Protein AF-A0A9N9K5Q8-F1 (afdb_monomer_lite)

Sequence (116 aa):
LFIIKNRDLSNFYLQDDDWLVVNSLIQLLEPFFIATEILSTSTYPTISDVRLTIIGLLRHLESFLETYPDTNLDECMVANSINFKLQEYWEYVDEPTTIGALLDPQSKTKTFKDIN

Foldseek 3Di:
DDPPPPVPCVVVDQDPVSVVVVVLVCQLCVLVVVLCCQVVVPPDCFLQSPLVSLVVNLVSLVVSCVVCVPPDPVSPVVSVVVNVVSVVVCVVSPVVSPVRNVPDPVNCPVPDDPPD

Structure (mmCIF, N/CA/C/O backbone):
data_AF-A0A9N9K5Q8-F1
#
_entry.id   AF-A0A9N9K5Q8-F1
#
loop_
_atom_site.group_PDB
_atom_site.id
_atom_site.type_symbol
_atom_site.label_atom_id
_atom_site.label_alt_id
_atom_site.label_comp_id
_atom_site.label_asym_id
_atom_site.label_entity_id
_atom_site.label_seq_id
_atom_site.pdbx_PDB_ins_code
_atom_site.Cartn_x
_atom_site.Cartn_y
_atom_site.Cartn_z
_atom_site.occupancy
_atom_site.B_iso_or_equiv
_atom_site.auth_seq_id
_atom_site.auth_comp_id
_atom_site.auth_asym_id
_atom_site.auth_atom_id
_atom_site.pdbx_PDB_model_num
ATOM 1 N N . LEU A 1 1 ? 2.767 -17.004 -46.893 1.00 39.31 1 LEU A N 1
ATOM 2 C CA . LEU A 1 1 ? 4.093 -16.416 -46.599 1.00 39.31 1 LEU A CA 1
ATOM 3 C C . LEU A 1 1 ? 3.977 -14.896 -46.738 1.00 39.31 1 LEU A C 1
ATOM 5 O O . LEU A 1 1 ? 4.177 -14.377 -47.824 1.00 39.31 1 LEU A O 1
ATOM 9 N N . PHE A 1 2 ? 3.545 -14.188 -45.692 1.00 41.72 2 PHE A N 1
ATOM 10 C CA . PHE A 1 2 ? 3.441 -12.721 -45.718 1.00 41.72 2 PHE A CA 1
ATOM 11 C C . PHE A 1 2 ? 4.070 -12.167 -44.439 1.00 41.72 2 PHE A C 1
ATOM 13 O O . PHE A 1 2 ? 3.403 -11.703 -43.525 1.00 41.72 2 PHE A O 1
ATOM 20 N N . ILE A 1 3 ? 5.394 -12.304 -44.355 1.00 51.41 3 ILE A N 1
ATOM 21 C CA . ILE A 1 3 ? 6.199 -11.576 -43.378 1.00 51.41 3 ILE A CA 1
ATOM 22 C C . ILE A 1 3 ? 6.525 -10.242 -44.047 1.00 51.41 3 ILE A C 1
ATOM 24 O O . ILE A 1 3 ? 7.582 -10.076 -44.655 1.00 51.41 3 ILE A O 1
ATOM 28 N N . ILE A 1 4 ? 5.587 -9.295 -43.984 1.00 55.25 4 ILE A N 1
ATOM 29 C CA . ILE A 1 4 ? 5.963 -7.888 -44.104 1.00 55.25 4 ILE A CA 1
ATOM 30 C C . ILE A 1 4 ? 6.803 -7.630 -42.856 1.00 55.25 4 ILE A C 1
ATOM 32 O O . ILE A 1 4 ? 6.280 -7.567 -41.746 1.00 55.25 4 ILE A O 1
ATOM 36 N N . LYS A 1 5 ? 8.128 -7.582 -43.023 1.00 55.25 5 LYS A N 1
ATOM 37 C CA . LYS A 1 5 ? 9.044 -7.102 -41.990 1.00 55.25 5 LYS A CA 1
ATOM 38 C C . LYS A 1 5 ? 8.641 -5.659 -41.673 1.00 55.25 5 LYS A C 1
ATOM 40 O O . LYS A 1 5 ? 9.092 -4.741 -42.353 1.00 55.25 5 LYS A O 1
ATOM 45 N N . ASN A 1 6 ? 7.800 -5.473 -40.657 1.00 58.16 6 ASN A N 1
ATOM 46 C CA . ASN A 1 6 ? 7.617 -4.198 -39.971 1.00 58.16 6 ASN A CA 1
ATOM 47 C C . ASN A 1 6 ? 8.957 -3.840 -39.312 1.00 58.16 6 ASN A C 1
ATOM 49 O O . ASN A 1 6 ? 9.190 -4.153 -38.149 1.00 58.16 6 ASN A O 1
ATOM 53 N N . ARG A 1 7 ? 9.880 -3.266 -40.093 1.00 55.38 7 ARG A N 1
ATOM 54 C CA . ARG A 1 7 ? 11.223 -2.868 -39.639 1.00 55.38 7 ARG A CA 1
ATOM 55 C C . ARG A 1 7 ? 11.206 -1.694 -38.652 1.00 55.38 7 ARG A C 1
ATOM 57 O O . ARG A 1 7 ? 12.248 -1.424 -38.080 1.00 55.38 7 ARG A O 1
ATOM 64 N N . ASP A 1 8 ? 10.053 -1.063 -38.429 1.00 62.19 8 ASP A N 1
ATOM 65 C CA . ASP A 1 8 ? 9.909 0.112 -37.555 1.00 62.19 8 ASP A CA 1
ATOM 66 C C . ASP A 1 8 ? 9.294 -0.176 -36.180 1.00 62.19 8 ASP A C 1
ATOM 68 O O . ASP A 1 8 ? 9.299 0.695 -35.318 1.00 62.19 8 ASP A O 1
ATOM 72 N N . LEU A 1 9 ? 8.779 -1.386 -35.928 1.00 63.00 9 LEU A N 1
ATOM 73 C CA . LEU A 1 9 ? 8.191 -1.710 -34.621 1.00 63.00 9 LEU A CA 1
ATOM 74 C C . LEU A 1 9 ? 9.220 -2.231 -33.611 1.00 63.00 9 LEU A C 1
ATOM 76 O O . LEU A 1 9 ? 8.941 -2.211 -32.419 1.00 63.00 9 LEU A O 1
ATOM 80 N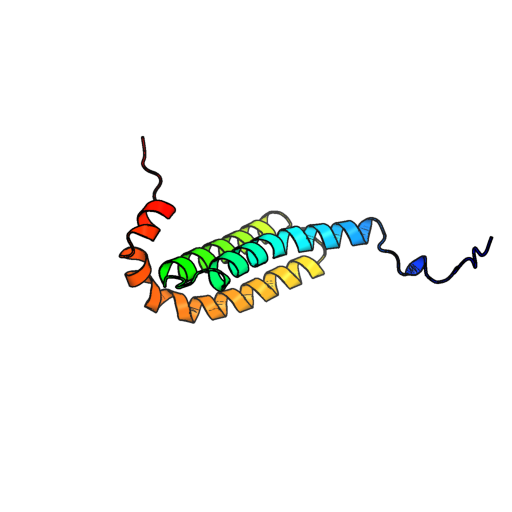 N . SER A 1 10 ? 10.406 -2.666 -34.062 1.00 63.16 10 SER A N 1
ATOM 81 C CA . SER A 1 10 ? 11.466 -3.205 -33.191 1.00 63.16 10 SER A CA 1
ATOM 82 C C . SER A 1 10 ? 11.904 -2.221 -32.104 1.00 63.16 10 SER A C 1
ATOM 84 O O . SER A 1 10 ? 12.216 -2.643 -31.000 1.00 63.16 10 SER A O 1
ATOM 86 N N . ASN A 1 11 ? 11.873 -0.921 -32.409 1.00 67.56 11 ASN A N 1
ATOM 87 C CA . ASN A 1 11 ? 12.297 0.147 -31.501 1.00 67.56 11 ASN A CA 1
ATOM 88 C C . ASN A 1 11 ? 11.258 0.478 -30.416 1.00 67.56 11 ASN A C 1
ATOM 90 O O . ASN A 1 11 ? 11.557 1.258 -29.522 1.00 67.56 11 ASN A O 1
ATOM 94 N N . PHE A 1 12 ? 10.045 -0.079 -30.503 1.00 72.25 12 PHE A N 1
ATOM 95 C CA . PHE A 1 12 ? 8.992 0.087 -29.495 1.00 72.25 12 PHE A CA 1
ATOM 96 C C . PHE A 1 12 ? 8.848 -1.134 -28.583 1.00 72.25 12 PHE A C 1
ATOM 98 O O . PHE A 1 12 ? 8.035 -1.112 -27.661 1.00 72.25 12 PHE A O 1
ATOM 105 N N . TYR A 1 13 ? 9.590 -2.215 -28.843 1.00 80.81 13 TYR A N 1
ATOM 106 C CA . TYR A 1 13 ? 9.639 -3.321 -27.897 1.00 80.81 13 TYR A CA 1
ATOM 107 C C . TYR A 1 13 ? 10.510 -2.919 -26.717 1.00 80.81 13 TYR A C 1
ATOM 109 O O . TYR A 1 13 ? 11.617 -2.409 -26.909 1.00 80.81 13 TYR A O 1
ATOM 117 N N . LEU A 1 14 ? 9.993 -3.204 -25.524 1.00 82.06 14 LEU A N 1
ATOM 118 C CA . LEU A 1 14 ? 10.729 -3.090 -24.276 1.00 82.06 14 LEU A CA 1
ATOM 119 C C . LEU A 1 14 ? 12.037 -3.871 -24.405 1.00 82.06 14 LEU A C 1
ATOM 121 O O . LEU A 1 14 ? 12.028 -5.062 -24.740 1.00 82.06 14 LEU A O 1
ATOM 125 N N . GLN A 1 15 ? 13.139 -3.167 -24.189 1.00 85.56 15 GLN A N 1
ATOM 126 C CA . GLN A 1 15 ? 14.463 -3.753 -24.078 1.00 85.56 15 GLN A CA 1
ATOM 127 C C . GLN A 1 15 ? 14.629 -4.379 -22.691 1.00 85.56 15 GLN A C 1
ATOM 129 O O . GLN A 1 15 ? 13.803 -4.177 -21.798 1.00 85.56 15 GLN A O 1
ATOM 134 N N . ASP A 1 16 ? 15.704 -5.138 -22.499 1.00 84.50 16 ASP A N 1
ATOM 135 C CA . ASP A 1 16 ? 15.968 -5.825 -21.230 1.00 84.50 16 ASP A CA 1
ATOM 136 C C . ASP A 1 16 ? 15.983 -4.851 -20.034 1.00 84.50 16 ASP A C 1
ATOM 138 O O . ASP A 1 16 ? 15.421 -5.162 -18.985 1.00 84.50 16 ASP A O 1
ATOM 142 N N . ASP A 1 17 ? 16.518 -3.640 -20.217 1.00 83.88 17 ASP A N 1
ATOM 143 C CA . ASP A 1 17 ? 16.538 -2.595 -19.185 1.00 83.88 17 ASP A CA 1
ATOM 144 C C . ASP A 1 17 ? 15.135 -2.054 -18.861 1.00 83.88 17 ASP A C 1
ATOM 146 O O . ASP A 1 17 ? 14.816 -1.804 -17.698 1.00 83.88 17 ASP A O 1
ATOM 150 N N . ASP A 1 18 ? 14.257 -1.935 -19.861 1.00 84.88 18 ASP A N 1
ATOM 151 C CA . ASP A 1 18 ? 12.875 -1.496 -19.641 1.00 84.88 18 ASP A CA 1
ATOM 152 C C . ASP A 1 18 ? 12.097 -2.533 -18.815 1.00 84.88 18 ASP A C 1
ATOM 154 O O . ASP A 1 18 ? 11.267 -2.186 -17.973 1.00 84.88 18 ASP A O 1
ATOM 158 N N . TRP A 1 19 ? 12.384 -3.825 -19.011 1.00 87.94 19 TRP A N 1
ATOM 159 C CA . TRP A 1 19 ? 11.784 -4.898 -18.216 1.00 87.94 19 TRP A CA 1
ATOM 160 C C . TRP A 1 19 ? 12.230 -4.878 -16.754 1.00 87.94 19 TRP A C 1
ATOM 162 O O . TRP A 1 19 ? 11.447 -5.267 -15.886 1.00 87.94 19 TRP A O 1
ATOM 172 N N . LEU A 1 20 ? 13.445 -4.406 -16.456 1.00 85.50 20 LEU A N 1
ATOM 173 C CA . LEU A 1 20 ? 13.886 -4.200 -15.073 1.00 85.50 20 LEU A CA 1
ATOM 174 C C . LEU A 1 20 ? 13.026 -3.138 -14.381 1.00 85.50 20 LEU A C 1
ATOM 176 O O . LEU A 1 20 ? 12.533 -3.387 -13.280 1.00 85.50 20 LEU A O 1
ATOM 180 N N . VAL A 1 21 ? 12.762 -2.021 -15.065 1.00 84.94 21 VAL A N 1
ATOM 181 C CA . VAL A 1 21 ? 11.894 -0.947 -14.556 1.00 84.94 21 VAL A CA 1
ATOM 182 C C . VAL A 1 21 ? 10.466 -1.445 -14.348 1.00 84.94 21 VAL A C 1
ATOM 184 O O . VAL A 1 21 ? 9.865 -1.231 -13.296 1.00 84.94 21 VAL A O 1
ATOM 187 N N . VAL A 1 22 ? 9.919 -2.181 -15.320 1.00 88.12 22 VAL A N 1
ATOM 188 C CA . VAL A 1 22 ? 8.581 -2.782 -15.203 1.00 88.12 22 VAL A CA 1
ATOM 189 C C . VAL A 1 22 ? 8.502 -3.728 -14.004 1.00 88.12 22 VAL A C 1
ATOM 191 O O . VAL A 1 22 ? 7.539 -3.665 -13.243 1.00 88.12 22 VAL A O 1
ATOM 194 N N . ASN A 1 23 ? 9.508 -4.577 -13.797 1.00 88.69 23 ASN A N 1
ATOM 195 C CA . ASN A 1 23 ? 9.530 -5.499 -12.664 1.00 88.69 23 ASN A CA 1
ATOM 196 C C . ASN A 1 23 ? 9.617 -4.767 -11.319 1.00 88.69 23 ASN A C 1
ATOM 198 O O . ASN A 1 23 ? 8.940 -5.166 -10.371 1.00 88.69 23 ASN A O 1
ATOM 202 N N . SER A 1 24 ? 10.402 -3.692 -11.238 1.00 87.69 24 SER A N 1
ATOM 203 C CA . SER A 1 24 ? 10.476 -2.843 -10.044 1.00 87.69 24 SER A CA 1
ATOM 204 C C . SER A 1 24 ? 9.123 -2.192 -9.734 1.00 87.69 24 SER A C 1
ATOM 206 O O . SER A 1 24 ? 8.615 -2.285 -8.614 1.00 87.69 24 SER A O 1
ATOM 208 N N . LEU A 1 25 ? 8.456 -1.637 -10.753 1.00 90.06 25 LEU A N 1
ATOM 209 C CA . LEU A 1 25 ? 7.116 -1.063 -10.611 1.00 90.06 25 LEU A CA 1
ATOM 210 C C . LEU A 1 25 ? 6.068 -2.104 -10.199 1.00 90.06 25 LEU A C 1
ATOM 212 O O . LEU A 1 25 ? 5.188 -1.792 -9.399 1.00 90.06 25 LEU A O 1
ATOM 216 N N . ILE A 1 26 ? 6.154 -3.340 -10.700 1.00 92.19 26 ILE A N 1
ATOM 217 C CA . ILE A 1 26 ? 5.271 -4.430 -10.263 1.00 92.19 26 ILE A CA 1
ATOM 218 C C . ILE A 1 26 ? 5.463 -4.700 -8.767 1.00 92.19 26 ILE A C 1
ATOM 220 O O . ILE A 1 26 ? 4.474 -4.750 -8.043 1.00 92.19 26 ILE A O 1
ATOM 224 N N . GLN A 1 27 ? 6.705 -4.801 -8.284 1.00 91.19 27 GLN A N 1
ATOM 225 C CA . GLN A 1 27 ? 6.982 -5.007 -6.855 1.00 91.19 27 GLN A CA 1
ATOM 226 C C . GLN A 1 27 ? 6.487 -3.839 -5.991 1.00 91.19 27 GLN A C 1
ATOM 228 O O . GLN A 1 27 ? 5.963 -4.048 -4.896 1.00 91.19 27 GLN A O 1
ATOM 233 N N . LEU A 1 28 ? 6.618 -2.605 -6.486 1.00 92.50 28 LEU A N 1
ATOM 234 C CA . LEU A 1 28 ? 6.098 -1.421 -5.809 1.00 92.50 28 LEU A CA 1
ATOM 235 C C . LEU A 1 28 ? 4.567 -1.469 -5.685 1.00 92.50 28 LEU A C 1
ATOM 237 O O . LEU A 1 28 ? 4.031 -1.152 -4.624 1.00 92.50 28 LEU A O 1
ATOM 241 N N . LEU A 1 29 ? 3.870 -1.861 -6.756 1.00 94.50 29 LEU A N 1
ATOM 242 C CA . LEU A 1 29 ? 2.413 -1.754 -6.874 1.00 94.50 29 LEU A CA 1
ATOM 243 C C . LEU A 1 29 ? 1.643 -3.003 -6.423 1.00 94.50 29 LEU A C 1
ATOM 245 O O . LEU A 1 29 ? 0.455 -2.896 -6.116 1.00 94.50 29 LEU A O 1
ATOM 249 N N . GLU A 1 30 ? 2.273 -4.174 -6.348 1.00 94.94 30 GLU A N 1
ATOM 250 C CA . GLU A 1 30 ? 1.611 -5.425 -5.959 1.00 94.94 30 GLU A CA 1
ATOM 251 C C . GLU A 1 30 ? 0.904 -5.329 -4.589 1.00 94.94 30 GLU A C 1
ATOM 253 O O . GLU A 1 30 ? -0.278 -5.680 -4.506 1.00 94.94 30 GLU A O 1
ATOM 258 N N . PRO A 1 31 ? 1.503 -4.750 -3.528 1.00 94.94 31 PRO A N 1
ATOM 259 C CA . PRO A 1 31 ? 0.794 -4.574 -2.258 1.00 94.94 31 PRO A CA 1
ATOM 260 C C . PRO A 1 31 ? -0.420 -3.643 -2.347 1.00 94.94 31 PRO A C 1
ATOM 262 O O . PRO A 1 31 ? -1.384 -3.827 -1.603 1.00 94.94 31 PRO A O 1
ATOM 265 N N . PHE A 1 32 ? -0.426 -2.681 -3.275 1.00 94.19 32 PHE A N 1
ATOM 266 C CA . PHE A 1 32 ? -1.577 -1.802 -3.513 1.00 94.19 32 PHE A CA 1
ATOM 267 C C . PHE A 1 32 ? -2.721 -2.535 -4.209 1.00 94.19 32 PHE A C 1
ATOM 269 O O . PHE A 1 32 ? -3.889 -2.271 -3.912 1.00 94.19 32 PHE A O 1
ATOM 276 N N . PHE A 1 33 ? -2.405 -3.481 -5.095 1.00 93.62 33 PHE A N 1
ATOM 277 C CA . PHE A 1 33 ? -3.403 -4.377 -5.669 1.00 93.62 33 PHE A CA 1
ATOM 278 C C . PHE A 1 33 ? -4.069 -5.217 -4.570 1.00 93.62 33 PHE A C 1
ATOM 280 O O . PHE A 1 33 ? -5.293 -5.198 -4.450 1.00 93.62 33 PHE A O 1
ATOM 287 N N . ILE A 1 34 ? -3.269 -5.853 -3.707 1.00 91.50 34 ILE A N 1
ATOM 288 C CA . ILE A 1 34 ? -3.767 -6.661 -2.582 1.00 91.50 34 ILE A CA 1
ATOM 289 C C . ILE A 1 34 ? -4.613 -5.805 -1.627 1.00 91.50 34 ILE A C 1
ATOM 291 O O . ILE A 1 34 ? -5.716 -6.194 -1.249 1.00 91.50 34 ILE A O 1
ATOM 295 N N . ALA A 1 35 ? -4.137 -4.611 -1.266 1.00 91.75 35 ALA A N 1
ATOM 296 C CA . ALA A 1 35 ? -4.882 -3.665 -0.438 1.00 91.75 35 ALA A CA 1
ATOM 297 C C . ALA A 1 35 ? -6.235 -3.289 -1.060 1.00 91.75 35 ALA A C 1
ATOM 299 O O . ALA A 1 35 ? -7.255 -3.253 -0.372 1.00 91.75 35 ALA A O 1
ATOM 300 N N . THR A 1 36 ? -6.256 -3.040 -2.370 1.00 90.88 36 THR A N 1
ATOM 301 C CA . THR A 1 36 ? -7.485 -2.711 -3.099 1.00 90.88 36 THR A CA 1
ATOM 302 C C . THR A 1 36 ? -8.452 -3.885 -3.095 1.00 90.88 36 THR A C 1
ATOM 304 O O . THR A 1 36 ? -9.643 -3.676 -2.875 1.00 90.88 36 THR A O 1
ATOM 307 N N . GLU A 1 37 ? -7.965 -5.111 -3.286 1.00 89.25 37 GLU A N 1
ATOM 308 C CA . GLU A 1 37 ? -8.785 -6.318 -3.204 1.00 89.25 37 GLU A CA 1
ATOM 309 C C . GLU A 1 37 ? -9.391 -6.471 -1.805 1.00 89.25 37 GLU A C 1
ATOM 311 O O . GLU A 1 37 ? -10.610 -6.576 -1.685 1.00 89.25 37 GLU A O 1
ATOM 316 N N . ILE A 1 38 ? -8.582 -6.377 -0.745 1.00 84.50 38 ILE A N 1
ATOM 317 C CA . ILE A 1 38 ? -9.044 -6.472 0.649 1.00 84.50 38 ILE A CA 1
ATOM 318 C C . ILE A 1 38 ? -10.148 -5.446 0.937 1.00 84.50 38 ILE A C 1
ATOM 320 O O . ILE A 1 38 ? -11.196 -5.794 1.482 1.00 84.50 38 ILE A O 1
ATOM 324 N N . LEU A 1 39 ? -9.935 -4.184 0.561 1.00 86.19 39 LEU A N 1
ATOM 325 C CA . LEU A 1 39 ? -10.867 -3.104 0.887 1.00 86.19 39 LEU A CA 1
ATOM 326 C C . LEU A 1 39 ? -12.108 -3.083 -0.015 1.00 86.19 39 LEU A C 1
ATOM 328 O O . LEU A 1 39 ? -13.185 -2.726 0.457 1.00 86.19 39 LEU A O 1
ATOM 332 N N . SER A 1 40 ? -11.982 -3.472 -1.286 1.00 83.94 40 SER A N 1
ATOM 333 C CA . SER A 1 40 ? -13.080 -3.401 -2.267 1.00 83.94 40 SER A CA 1
ATOM 334 C C . SER A 1 40 ? -13.962 -4.646 -2.276 1.00 83.94 40 SER A C 1
ATOM 336 O O . SER A 1 40 ? -15.136 -4.562 -2.627 1.00 83.94 40 SER A O 1
ATOM 338 N N . THR A 1 41 ? -13.409 -5.811 -1.925 1.00 74.38 41 THR A N 1
ATOM 339 C CA . THR A 1 41 ? -14.170 -7.071 -1.847 1.00 74.38 41 THR A CA 1
ATOM 340 C C . THR A 1 41 ? -14.814 -7.283 -0.482 1.00 74.38 41 THR A C 1
ATOM 342 O O . THR A 1 41 ? -15.739 -8.090 -0.358 1.00 74.38 41 THR A O 1
ATOM 345 N N . SER A 1 42 ? -14.374 -6.546 0.543 1.00 71.88 42 SER A N 1
ATOM 346 C CA . SER A 1 42 ? -15.013 -6.609 1.848 1.00 71.88 42 SER A CA 1
ATOM 347 C C . SER A 1 42 ? -16.427 -6.042 1.758 1.00 71.88 42 SER A C 1
ATOM 349 O O . SER A 1 42 ? -16.643 -4.899 1.367 1.00 71.88 42 SER A O 1
ATOM 351 N N . THR A 1 43 ? -17.418 -6.848 2.143 1.00 66.81 43 THR A N 1
ATOM 352 C CA . THR A 1 43 ? -18.817 -6.396 2.217 1.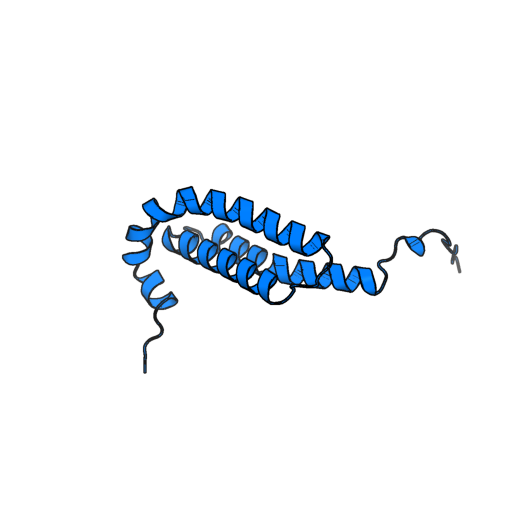00 66.81 43 THR A CA 1
ATOM 353 C C . THR A 1 43 ? -18.981 -5.273 3.251 1.00 66.81 43 THR A C 1
ATOM 355 O O . THR A 1 43 ? -19.878 -4.446 3.118 1.00 66.81 43 THR A O 1
ATOM 358 N N . TYR A 1 44 ? -18.089 -5.230 4.249 1.00 64.81 44 TYR A N 1
ATOM 359 C CA . TYR A 1 44 ? -17.961 -4.173 5.250 1.00 64.81 44 TYR A CA 1
ATOM 360 C C . TYR A 1 44 ? -16.491 -4.078 5.690 1.00 64.81 44 TYR A C 1
ATOM 362 O O . TYR A 1 44 ? -16.127 -4.724 6.676 1.00 64.81 44 TYR A O 1
ATOM 370 N N . PRO A 1 45 ? -15.622 -3.329 4.985 1.00 64.00 45 PRO A N 1
ATOM 371 C CA . PRO A 1 45 ? -14.270 -3.095 5.480 1.00 64.00 45 PRO A CA 1
ATOM 372 C C . PRO A 1 45 ? -14.384 -2.415 6.844 1.00 64.00 45 PRO A C 1
ATOM 374 O O . PRO A 1 45 ? -15.020 -1.362 6.964 1.00 64.00 45 PRO A O 1
ATOM 377 N N . THR A 1 46 ? -13.842 -3.042 7.894 1.00 77.06 46 THR A N 1
ATOM 378 C CA . THR A 1 46 ? -13.901 -2.422 9.217 1.00 77.06 46 THR A CA 1
ATOM 379 C C . THR A 1 46 ? -12.963 -1.225 9.243 1.00 77.06 46 THR A C 1
ATOM 381 O O . THR A 1 46 ? -11.991 -1.132 8.488 1.00 77.06 46 THR A O 1
ATOM 384 N N . ILE A 1 47 ? -13.237 -0.288 10.147 1.00 82.75 47 ILE A N 1
ATOM 385 C CA . ILE A 1 47 ? -12.372 0.875 10.356 1.00 82.75 47 ILE A CA 1
ATOM 386 C C . ILE A 1 47 ? -10.918 0.460 10.653 1.00 82.75 47 ILE A C 1
ATOM 388 O O . ILE A 1 47 ? -9.965 1.158 10.308 1.00 82.75 47 ILE A O 1
ATOM 392 N N . SER A 1 48 ? -10.752 -0.721 11.242 1.00 83.06 48 SER A N 1
ATOM 393 C CA . SER A 1 48 ? -9.468 -1.330 11.536 1.00 83.06 48 SER A CA 1
ATOM 394 C C . SER A 1 48 ? -8.796 -1.934 10.314 1.00 83.06 48 SER A C 1
ATOM 396 O O . SER A 1 48 ? -7.586 -1.789 10.176 1.00 83.06 48 SER A O 1
ATOM 398 N N . ASP A 1 49 ? -9.552 -2.576 9.420 1.00 84.88 49 ASP A N 1
ATOM 399 C CA . ASP A 1 49 ? -9.013 -3.100 8.163 1.00 84.88 49 ASP A CA 1
ATOM 400 C C . ASP A 1 49 ? -8.421 -1.966 7.320 1.00 84.88 49 ASP A C 1
ATOM 402 O O . ASP A 1 49 ? -7.307 -2.092 6.815 1.00 84.88 49 ASP A O 1
ATOM 406 N N . VAL A 1 50 ? -9.112 -0.822 7.245 1.00 87.81 50 VAL A N 1
ATOM 407 C CA . VAL A 1 50 ? -8.612 0.379 6.557 1.00 87.81 50 VAL A CA 1
ATOM 408 C C . VAL A 1 50 ? -7.311 0.866 7.194 1.00 87.81 50 VAL A C 1
ATOM 410 O O . VAL A 1 50 ? -6.310 1.042 6.498 1.00 87.81 50 VAL A O 1
ATOM 413 N N . ARG A 1 51 ? -7.293 1.029 8.524 1.00 89.94 51 ARG A N 1
ATOM 414 C CA . ARG A 1 51 ? -6.109 1.497 9.256 1.00 89.94 51 ARG A CA 1
ATOM 415 C C . ARG A 1 51 ? -4.908 0.572 9.053 1.00 89.94 51 ARG A C 1
ATOM 417 O O . ARG A 1 51 ? -3.826 1.040 8.711 1.00 89.94 51 ARG A O 1
ATOM 424 N N . LEU A 1 52 ? -5.091 -0.731 9.264 1.00 89.19 52 LEU A N 1
ATOM 425 C CA . LEU A 1 52 ? -4.021 -1.723 9.140 1.00 89.19 52 LEU A CA 1
ATOM 426 C C . LEU A 1 52 ? -3.493 -1.805 7.706 1.00 89.19 52 LEU A C 1
ATOM 428 O O . LEU A 1 52 ? -2.286 -1.930 7.513 1.00 89.19 52 LEU A O 1
ATOM 432 N N . THR A 1 53 ? -4.375 -1.677 6.713 1.00 91.12 53 THR A N 1
ATOM 433 C CA . THR A 1 53 ? -3.986 -1.659 5.299 1.00 91.12 53 THR A CA 1
ATOM 434 C C . THR A 1 53 ? -3.113 -0.447 4.984 1.00 91.12 53 THR A C 1
ATOM 436 O O . THR A 1 53 ? -2.041 -0.612 4.407 1.00 91.12 53 THR A O 1
ATOM 439 N N . ILE A 1 54 ? -3.506 0.758 5.416 1.00 92.25 54 ILE A N 1
ATOM 440 C CA . ILE A 1 54 ? -2.709 1.974 5.180 1.00 92.25 54 ILE A CA 1
ATOM 441 C C . ILE A 1 54 ? -1.350 1.892 5.887 1.00 92.25 54 ILE A C 1
ATOM 443 O O . ILE A 1 54 ? -0.334 2.187 5.262 1.00 92.25 54 ILE A O 1
ATOM 447 N N . ILE A 1 55 ? -1.299 1.420 7.140 1.00 91.88 55 ILE A N 1
ATOM 448 C CA . ILE A 1 55 ? -0.025 1.189 7.848 1.00 91.88 55 ILE A CA 1
ATOM 449 C C . ILE A 1 55 ? 0.859 0.209 7.066 1.00 91.88 55 ILE A C 1
ATOM 451 O O . ILE A 1 55 ? 2.056 0.444 6.913 1.00 91.88 55 ILE A O 1
ATOM 455 N N . GLY A 1 56 ? 0.288 -0.897 6.581 1.00 93.12 56 GLY A N 1
ATOM 456 C CA . GLY A 1 56 ? 1.018 -1.889 5.794 1.00 93.12 56 GLY A CA 1
ATOM 457 C C . GLY A 1 56 ? 1.621 -1.294 4.521 1.00 93.12 56 GLY A C 1
ATOM 458 O O . GLY A 1 56 ? 2.794 -1.525 4.236 1.00 93.12 56 GLY A O 1
ATOM 459 N N . LEU A 1 57 ? 0.849 -0.476 3.802 1.00 95.56 57 LEU A N 1
ATOM 460 C CA . LEU A 1 57 ? 1.306 0.215 2.595 1.00 95.56 57 LEU A CA 1
ATOM 461 C C . LEU A 1 57 ? 2.400 1.253 2.888 1.00 95.56 57 LEU A C 1
ATOM 463 O O . LEU A 1 57 ? 3.383 1.305 2.156 1.00 95.56 57 LEU A O 1
ATOM 467 N N . LEU A 1 58 ? 2.278 2.036 3.966 1.00 94.50 58 LEU A N 1
ATOM 468 C CA . LEU A 1 58 ? 3.314 2.993 4.380 1.00 94.50 58 LEU A CA 1
ATOM 469 C C . LEU A 1 58 ? 4.643 2.285 4.672 1.00 94.50 58 LEU A C 1
ATOM 471 O O . LEU A 1 58 ? 5.681 2.676 4.145 1.00 94.50 58 LEU A O 1
ATOM 475 N N . ARG A 1 59 ? 4.601 1.183 5.430 1.00 93.88 59 ARG A N 1
ATOM 476 C CA . ARG A 1 59 ? 5.795 0.379 5.738 1.00 93.88 59 ARG A CA 1
ATOM 477 C C . ARG A 1 59 ? 6.409 -0.267 4.499 1.00 93.88 59 ARG A C 1
ATOM 479 O O . ARG A 1 59 ? 7.626 -0.398 4.418 1.00 93.88 59 ARG A O 1
ATOM 486 N N . HIS A 1 60 ? 5.579 -0.688 3.544 1.00 94.44 60 HIS A N 1
ATOM 487 C CA . HIS A 1 60 ? 6.053 -1.198 2.256 1.00 94.44 60 HIS A CA 1
ATOM 488 C C . HIS A 1 60 ? 6.819 -0.124 1.479 1.00 94.44 60 HIS A C 1
ATOM 490 O O . HIS A 1 60 ? 7.918 -0.392 1.007 1.00 94.44 60 HIS A O 1
ATOM 496 N N . LEU A 1 61 ? 6.288 1.101 1.400 1.00 93.38 61 LEU A N 1
ATOM 497 C CA . LEU A 1 61 ? 6.961 2.217 0.727 1.00 93.38 61 LEU A CA 1
ATOM 498 C C . LEU A 1 61 ? 8.293 2.578 1.395 1.00 93.38 61 LEU A C 1
ATOM 500 O O . LEU A 1 61 ? 9.280 2.784 0.694 1.00 93.38 61 LEU A O 1
ATOM 504 N N . GLU A 1 62 ? 8.336 2.612 2.729 1.00 91.94 62 GLU A N 1
ATOM 505 C CA . GLU A 1 62 ? 9.577 2.816 3.490 1.00 91.94 62 GLU A CA 1
ATOM 506 C C . GLU A 1 62 ? 10.613 1.737 3.148 1.00 91.94 62 GLU A C 1
ATOM 508 O O . GLU A 1 62 ? 11.724 2.052 2.725 1.00 91.94 62 GLU A O 1
ATOM 513 N N . SER A 1 63 ? 10.224 0.459 3.226 1.00 91.31 63 SER A N 1
ATOM 514 C CA . SER A 1 63 ? 11.113 -0.664 2.909 1.00 91.31 63 SER A CA 1
ATOM 515 C C . SER A 1 63 ? 11.582 -0.654 1.453 1.00 91.31 63 SER A C 1
ATOM 517 O O . SER A 1 63 ? 12.722 -1.033 1.180 1.00 91.31 63 SER A O 1
ATOM 519 N N . PHE A 1 64 ? 10.723 -0.253 0.514 1.00 90.06 64 PHE A N 1
ATOM 520 C CA . PHE A 1 64 ? 11.066 -0.155 -0.902 1.00 90.06 64 PHE A CA 1
ATOM 521 C C . PHE A 1 64 ? 12.144 0.915 -1.128 1.00 90.06 64 PHE A C 1
ATOM 523 O O . PHE A 1 64 ? 13.159 0.636 -1.763 1.00 90.06 64 PHE A O 1
ATOM 530 N N . LEU A 1 65 ? 11.973 2.103 -0.538 1.00 87.25 65 LEU A N 1
ATOM 531 C CA . LEU A 1 65 ? 12.939 3.204 -0.630 1.00 87.25 65 LEU A CA 1
ATOM 532 C C . LEU A 1 65 ? 14.283 2.880 0.047 1.00 87.25 65 LEU A C 1
ATOM 534 O O . LEU A 1 65 ? 15.325 3.332 -0.420 1.00 87.25 65 LEU A O 1
ATOM 538 N N . GLU A 1 66 ? 14.280 2.087 1.122 1.00 87.19 66 GLU A N 1
ATOM 539 C CA . GLU A 1 66 ? 15.507 1.627 1.791 1.00 87.19 66 GLU A CA 1
ATOM 540 C C . GLU A 1 66 ? 16.251 0.535 1.009 1.00 87.19 66 GLU A C 1
ATOM 542 O O . GLU A 1 66 ? 17.482 0.489 1.024 1.00 87.19 66 GLU A O 1
ATOM 547 N N . THR A 1 67 ? 15.516 -0.359 0.341 1.00 83.00 67 THR A N 1
ATOM 548 C CA . THR A 1 67 ? 16.090 -1.503 -0.392 1.00 83.00 67 THR A CA 1
ATOM 549 C C . THR A 1 67 ? 16.712 -1.076 -1.718 1.00 83.00 67 THR A C 1
ATOM 551 O O . THR A 1 67 ? 17.694 -1.676 -2.159 1.00 83.00 67 THR A O 1
ATOM 554 N N . TYR A 1 68 ? 16.173 -0.023 -2.332 1.00 70.75 68 TYR A N 1
ATOM 555 C CA . TYR A 1 68 ? 16.609 0.469 -3.631 1.00 70.75 68 TYR A CA 1
ATOM 556 C C . TYR A 1 68 ? 17.082 1.936 -3.565 1.00 70.75 68 TYR A C 1
ATOM 558 O O . TYR A 1 68 ? 16.472 2.823 -4.158 1.00 70.75 68 TYR A O 1
ATOM 566 N N . PRO A 1 69 ? 18.193 2.231 -2.866 1.00 62.16 69 PRO A N 1
ATOM 567 C CA . PRO A 1 69 ? 18.724 3.594 -2.800 1.00 62.16 69 PRO A CA 1
ATOM 568 C C . PRO A 1 69 ? 19.267 4.085 -4.157 1.00 62.16 69 PRO A C 1
ATOM 570 O O . PRO A 1 69 ? 19.318 5.292 -4.384 1.00 62.16 69 PRO A O 1
ATOM 573 N N . ASP A 1 70 ? 19.629 3.152 -5.052 1.00 61.81 70 ASP A N 1
ATOM 574 C CA . ASP A 1 70 ? 20.248 3.398 -6.365 1.00 61.81 70 ASP A CA 1
ATOM 575 C C . ASP A 1 70 ? 19.333 3.052 -7.564 1.00 61.81 70 ASP A C 1
ATOM 577 O O . ASP A 1 70 ? 19.806 3.012 -8.703 1.00 61.81 70 ASP A O 1
ATOM 581 N N . THR A 1 71 ? 18.035 2.769 -7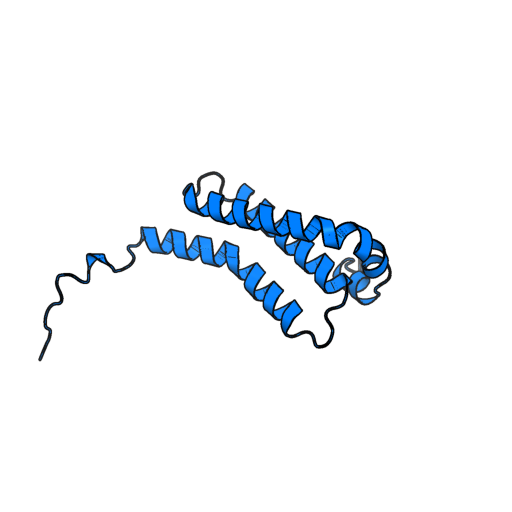.362 1.00 58.88 71 THR A N 1
ATOM 582 C CA . THR A 1 71 ? 17.103 2.630 -8.503 1.00 58.88 71 THR A CA 1
ATOM 583 C C . THR A 1 71 ? 17.023 3.926 -9.299 1.00 58.88 71 THR A C 1
ATOM 585 O O . THR A 1 71 ? 17.255 5.015 -8.766 1.00 58.88 71 THR A O 1
ATOM 588 N N . ASN A 1 72 ? 16.681 3.809 -10.589 1.00 63.66 72 ASN A N 1
ATOM 589 C CA . ASN A 1 72 ? 16.465 4.960 -11.461 1.00 63.66 72 ASN A CA 1
ATOM 590 C C . ASN A 1 72 ? 15.617 6.017 -10.741 1.00 63.66 72 ASN A C 1
ATOM 592 O O . ASN A 1 72 ? 14.607 5.690 -10.114 1.00 63.66 72 ASN A O 1
ATOM 596 N N . LEU A 1 73 ? 16.039 7.283 -10.856 1.00 65.94 73 LEU A N 1
ATOM 597 C CA . LEU A 1 73 ? 15.407 8.445 -10.220 1.00 65.94 73 LEU A CA 1
ATOM 598 C C . LEU A 1 73 ? 13.873 8.405 -10.342 1.00 65.94 73 LEU A C 1
ATOM 600 O O . LEU A 1 73 ? 13.167 8.732 -9.391 1.00 65.94 73 LEU A O 1
ATOM 604 N N . ASP A 1 74 ? 13.377 7.929 -11.481 1.00 77.38 74 ASP A N 1
ATOM 605 C CA . ASP A 1 74 ? 11.961 7.855 -11.822 1.00 77.38 74 ASP A CA 1
ATOM 606 C C . ASP A 1 74 ? 11.152 6.906 -10.916 1.00 77.38 74 ASP A C 1
ATOM 608 O O . ASP A 1 74 ? 10.045 7.252 -10.506 1.00 77.38 74 ASP A O 1
ATOM 612 N N . GLU A 1 75 ? 11.684 5.744 -10.526 1.00 79.56 75 GLU A N 1
ATOM 613 C CA . GLU A 1 75 ? 10.972 4.784 -9.662 1.00 79.56 75 GLU A CA 1
ATOM 614 C C . GLU A 1 75 ? 10.869 5.299 -8.226 1.00 79.56 75 GLU A C 1
ATOM 616 O O . GLU A 1 75 ? 9.796 5.277 -7.616 1.00 79.56 75 GLU A O 1
ATOM 621 N N . CYS A 1 76 ? 11.968 5.855 -7.712 1.00 82.19 76 CYS A N 1
ATOM 622 C CA . CYS A 1 76 ? 11.985 6.535 -6.422 1.00 82.19 76 CYS A CA 1
ATOM 623 C C . CYS A 1 76 ? 11.036 7.743 -6.426 1.00 82.19 76 CYS A C 1
ATOM 625 O O . CYS A 1 76 ? 10.358 8.001 -5.430 1.00 82.19 76 CYS A O 1
ATOM 627 N N . MET A 1 77 ? 10.936 8.480 -7.537 1.00 86.25 77 MET A N 1
ATOM 628 C CA . MET A 1 77 ? 9.966 9.570 -7.687 1.00 86.25 77 MET A CA 1
ATOM 629 C C . MET A 1 77 ? 8.518 9.068 -7.635 1.00 86.25 77 MET A C 1
ATOM 631 O O . MET A 1 77 ? 7.685 9.697 -6.974 1.00 86.25 77 MET A O 1
ATOM 635 N N . VAL A 1 78 ? 8.211 7.936 -8.275 1.00 90.19 78 VAL A N 1
ATOM 636 C CA . VAL A 1 78 ? 6.882 7.308 -8.200 1.00 90.19 78 VAL A CA 1
ATOM 637 C C . VAL A 1 78 ? 6.574 6.876 -6.766 1.00 90.19 78 VAL A C 1
ATOM 639 O O . VAL A 1 78 ? 5.540 7.275 -6.229 1.00 90.19 78 VAL A O 1
ATOM 642 N N . ALA A 1 79 ? 7.478 6.146 -6.108 1.00 90.69 79 ALA A N 1
ATOM 643 C CA . ALA A 1 79 ? 7.295 5.700 -4.725 1.00 90.69 79 ALA A CA 1
ATOM 644 C C . ALA A 1 79 ? 7.097 6.880 -3.756 1.00 90.69 79 ALA A C 1
ATOM 646 O O . ALA A 1 79 ? 6.177 6.863 -2.938 1.00 90.69 79 ALA A O 1
ATOM 647 N N . ASN A 1 80 ? 7.884 7.951 -3.897 1.00 90.50 80 ASN A N 1
ATOM 648 C CA . ASN A 1 80 ? 7.731 9.166 -3.093 1.00 90.50 80 ASN A CA 1
ATOM 649 C C . ASN A 1 80 ? 6.398 9.881 -3.346 1.00 90.50 80 ASN A C 1
ATOM 651 O O . ASN A 1 80 ? 5.767 10.354 -2.402 1.00 90.50 80 ASN A O 1
ATOM 655 N N . SER A 1 81 ? 5.942 9.937 -4.600 1.00 92.31 81 SER A N 1
ATOM 656 C CA . SER A 1 81 ? 4.649 10.541 -4.948 1.00 92.31 81 SER A CA 1
ATOM 657 C C . SER A 1 81 ? 3.483 9.759 -4.337 1.0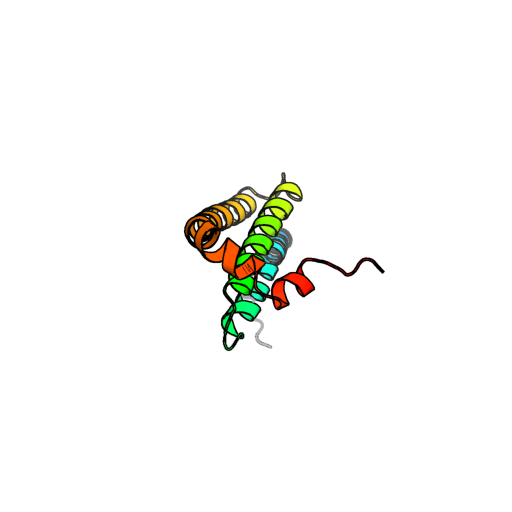0 92.31 81 SER A C 1
ATOM 659 O O . SER A 1 81 ? 2.544 10.355 -3.806 1.00 92.31 81 SER A O 1
ATOM 661 N N . ILE A 1 82 ? 3.564 8.425 -4.363 1.00 93.81 82 ILE A N 1
ATOM 662 C CA . ILE A 1 82 ? 2.589 7.547 -3.708 1.00 93.81 82 ILE A CA 1
ATOM 663 C C . ILE A 1 82 ? 2.624 7.763 -2.193 1.00 93.81 82 ILE A C 1
ATOM 665 O O . ILE A 1 82 ? 1.571 7.945 -1.586 1.00 93.81 82 ILE A O 1
ATOM 669 N N . ASN A 1 83 ? 3.816 7.801 -1.590 1.00 93.56 83 ASN A N 1
ATOM 670 C CA . ASN A 1 83 ? 3.978 8.021 -0.154 1.00 93.56 83 ASN A CA 1
ATOM 671 C C . ASN A 1 83 ? 3.375 9.356 0.284 1.00 93.56 83 ASN A C 1
ATOM 673 O O . ASN A 1 83 ? 2.602 9.393 1.233 1.00 93.56 83 ASN A O 1
ATOM 677 N N . PHE A 1 84 ? 3.644 10.436 -0.453 1.00 93.88 84 PHE A N 1
ATOM 678 C CA . PHE A 1 84 ? 3.059 11.745 -0.175 1.00 93.88 84 PHE A CA 1
ATOM 679 C C . PHE A 1 84 ? 1.527 11.691 -0.151 1.00 93.88 84 PHE A C 1
ATOM 681 O O . PHE A 1 84 ? 0.899 12.172 0.792 1.00 93.88 84 PHE A O 1
ATOM 688 N N . LYS A 1 85 ? 0.914 11.048 -1.154 1.00 94.19 85 LYS A N 1
ATOM 689 C CA . LYS A 1 85 ? -0.547 10.929 -1.210 1.00 94.19 85 LYS A CA 1
ATOM 690 C C . LYS A 1 85 ? -1.102 10.036 -0.099 1.00 94.19 85 LYS A C 1
ATOM 692 O O . LYS A 1 85 ? -2.169 10.317 0.441 1.00 94.19 85 LYS A O 1
ATOM 697 N N . LEU A 1 86 ? -0.391 8.968 0.248 1.00 93.50 86 LEU A N 1
ATOM 698 C CA . LEU A 1 86 ? -0.813 8.045 1.294 1.00 93.50 86 LEU A CA 1
ATOM 699 C C . LEU A 1 86 ? -0.704 8.670 2.693 1.00 93.50 86 LEU A C 1
ATOM 701 O O . LEU A 1 86 ? -1.586 8.446 3.517 1.00 93.50 86 LEU A O 1
ATOM 705 N N . GLN A 1 87 ? 0.316 9.495 2.935 1.00 93.12 87 GLN A N 1
ATOM 706 C CA . GLN A 1 87 ? 0.459 10.294 4.157 1.00 93.12 87 GLN A CA 1
ATOM 707 C C . GLN A 1 87 ? -0.689 11.298 4.306 1.00 93.12 87 GLN A C 1
ATOM 709 O O . GLN A 1 87 ? -1.284 11.387 5.375 1.00 93.12 87 GLN A O 1
ATOM 714 N N . GLU A 1 88 ? -1.088 11.971 3.222 1.00 93.19 88 GLU A N 1
ATOM 715 C CA . GLU A 1 88 ? -2.265 12.851 3.232 1.00 93.19 88 GLU A CA 1
ATOM 716 C C . GLU A 1 88 ? -3.535 12.088 3.648 1.00 93.19 88 GLU A C 1
ATOM 718 O O . GLU A 1 88 ? -4.321 12.578 4.451 1.00 93.19 88 GLU A O 1
ATOM 723 N N . TYR A 1 89 ? -3.739 10.859 3.159 1.00 89.44 89 TYR A N 1
ATOM 724 C CA . TYR A 1 89 ? -4.859 10.026 3.613 1.00 89.44 89 TYR A CA 1
ATOM 725 C C . TYR A 1 89 ? -4.715 9.573 5.064 1.00 89.44 89 TYR A C 1
ATOM 727 O O . TYR A 1 89 ? -5.716 9.490 5.781 1.00 89.44 89 TYR A O 1
ATOM 735 N N . TRP A 1 90 ? -3.491 9.290 5.503 1.00 91.56 90 TRP A N 1
ATOM 736 C CA . TRP A 1 90 ? -3.209 8.886 6.871 1.00 91.56 90 TRP A CA 1
ATOM 737 C C . TRP A 1 90 ? -3.611 9.960 7.881 1.00 91.56 90 TRP A C 1
ATOM 739 O O . TRP A 1 90 ? -4.215 9.616 8.891 1.00 91.56 90 TRP A O 1
ATOM 749 N N . GLU A 1 91 ? -3.400 11.244 7.581 1.00 90.62 91 GLU A N 1
ATOM 750 C CA . GLU A 1 91 ? -3.813 12.355 8.453 1.00 90.62 91 GLU A CA 1
ATOM 751 C C . GLU A 1 91 ? -5.313 12.321 8.800 1.00 90.62 91 GLU A C 1
ATOM 753 O O . GLU A 1 91 ? -5.698 12.603 9.935 1.00 90.62 91 GLU A O 1
ATOM 758 N N . TYR A 1 92 ? -6.171 11.914 7.859 1.00 86.38 92 TYR A N 1
ATOM 759 C CA . TYR A 1 92 ? -7.618 11.800 8.094 1.00 86.38 92 TYR A CA 1
ATOM 760 C C . TYR A 1 92 ? -8.021 10.502 8.795 1.00 86.38 92 TYR A C 1
ATOM 762 O O . TYR A 1 92 ? -9.081 10.431 9.420 1.00 86.38 92 TYR A O 1
ATOM 770 N N . VAL A 1 93 ? -7.211 9.455 8.654 1.00 87.06 93 VAL A N 1
ATOM 771 C CA . VAL A 1 93 ? -7.500 8.130 9.201 1.00 87.06 93 VAL A CA 1
ATOM 772 C C . VAL A 1 93 ? -6.931 7.989 10.608 1.00 87.06 93 VAL A C 1
ATOM 774 O O . VAL A 1 93 ? -7.539 7.310 11.429 1.00 87.06 93 VAL A O 1
ATOM 777 N N . ASP A 1 94 ? -5.805 8.612 10.938 1.00 88.25 94 ASP A N 1
ATOM 778 C CA . ASP A 1 94 ? -5.027 8.223 12.109 1.00 88.25 94 ASP A CA 1
ATOM 779 C C . ASP A 1 94 ? -5.801 8.366 13.433 1.00 88.25 94 ASP A C 1
ATOM 781 O O . ASP A 1 94 ? -6.151 7.375 14.088 1.00 88.25 94 ASP A O 1
ATOM 785 N N . GLU A 1 95 ? -6.131 9.598 13.806 1.00 86.38 95 GLU A N 1
ATOM 786 C CA . GLU A 1 95 ? -6.794 9.893 15.075 1.00 86.38 95 GLU A CA 1
ATOM 787 C C . GLU A 1 95 ? -8.199 9.258 15.172 1.00 86.38 95 GLU A C 1
ATOM 789 O O . GLU A 1 95 ? -8.454 8.533 16.143 1.00 86.38 95 GLU A O 1
ATOM 794 N N . PRO A 1 96 ? -9.102 9.407 14.177 1.00 82.38 96 PRO A N 1
ATOM 795 C CA . PRO A 1 96 ? -10.476 8.917 14.308 1.00 82.38 96 PRO A CA 1
ATOM 796 C C . PRO A 1 96 ? -10.581 7.390 14.365 1.00 82.38 96 PRO A C 1
ATOM 798 O O . PRO A 1 96 ? -11.532 6.851 14.935 1.00 82.38 96 PRO A O 1
ATOM 801 N N . THR A 1 97 ? -9.619 6.671 13.775 1.00 85.12 97 THR A N 1
ATOM 802 C CA . THR A 1 97 ? -9.678 5.204 13.672 1.00 85.12 97 THR A CA 1
ATOM 803 C C . THR A 1 97 ? -8.919 4.475 14.769 1.00 85.12 97 THR A C 1
ATOM 805 O O . THR A 1 97 ? -9.136 3.278 14.950 1.00 85.12 97 THR A O 1
ATOM 808 N N . THR A 1 98 ? -8.075 5.168 15.539 1.00 85.81 98 THR A N 1
ATOM 809 C CA . THR A 1 98 ? -7.199 4.540 16.539 1.00 85.81 98 THR A CA 1
ATOM 810 C C . THR A 1 98 ? -7.980 3.740 17.583 1.00 85.81 98 THR A C 1
ATOM 812 O O . THR A 1 98 ? -7.680 2.568 17.821 1.00 85.81 98 THR A O 1
ATOM 815 N N . ILE A 1 99 ? -9.020 4.332 18.181 1.00 83.69 99 ILE A N 1
ATOM 816 C CA . ILE A 1 99 ? -9.830 3.650 19.203 1.00 83.69 99 ILE A CA 1
ATOM 817 C C . ILE A 1 99 ? -10.639 2.503 18.592 1.00 83.69 99 ILE A C 1
ATOM 819 O O . ILE A 1 99 ? -10.687 1.417 19.166 1.00 83.69 99 ILE A O 1
ATOM 823 N N . GLY A 1 100 ? -11.230 2.716 17.412 1.00 82.06 100 GLY A N 1
ATOM 824 C CA . GLY A 1 100 ? -11.979 1.677 16.704 1.00 82.06 100 GLY A CA 1
ATOM 825 C C . GLY A 1 100 ? -11.107 0.461 16.389 1.00 82.06 100 GLY A C 1
ATOM 826 O O . GLY A 1 100 ? -11.481 -0.664 16.707 1.00 82.06 100 GLY A O 1
ATOM 827 N N . ALA A 1 101 ? -9.901 0.700 15.875 1.00 84.31 101 ALA A N 1
ATOM 828 C CA . ALA A 1 101 ? -8.944 -0.349 15.555 1.00 84.31 101 ALA A CA 1
ATOM 829 C C . ALA A 1 101 ? -8.425 -1.098 16.788 1.00 84.31 101 ALA A C 1
ATOM 831 O O . ALA A 1 101 ? -8.243 -2.314 16.738 1.00 84.31 101 ALA A O 1
ATOM 832 N N . LEU A 1 102 ? -8.212 -0.394 17.904 1.00 82.62 102 LEU A N 1
ATOM 833 C CA . LEU A 1 102 ? -7.761 -0.991 19.163 1.00 82.62 102 LEU A CA 1
ATOM 834 C C . LEU A 1 102 ? -8.821 -1.902 19.801 1.00 82.62 102 LEU A C 1
ATOM 836 O O . LEU A 1 102 ? -8.486 -2.914 20.435 1.00 82.62 102 LEU A O 1
ATOM 840 N N . LEU A 1 103 ? -10.088 -1.503 19.692 1.00 83.44 103 LEU A N 1
ATOM 841 C CA . LEU A 1 103 ? -11.217 -2.210 20.288 1.00 83.44 103 LEU A CA 1
ATOM 842 C C . LEU A 1 103 ? -11.747 -3.338 19.401 1.00 83.44 103 LEU A C 1
ATOM 844 O O . LEU A 1 103 ? -12.394 -4.238 19.931 1.00 83.44 103 LEU A O 1
ATOM 848 N N . ASP A 1 104 ? -11.446 -3.331 18.101 1.00 82.31 104 ASP A N 1
ATOM 849 C CA . ASP A 1 104 ? -11.835 -4.394 17.178 1.00 82.31 104 ASP A CA 1
ATOM 850 C C . ASP A 1 104 ? -11.148 -5.730 17.540 1.00 82.31 104 ASP A C 1
ATOM 852 O O . ASP A 1 104 ? -9.917 -5.856 17.454 1.00 82.31 104 ASP A O 1
ATOM 856 N N . PRO A 1 105 ? -11.920 -6.758 17.944 1.00 78.12 105 PRO A N 1
ATOM 857 C CA . PRO A 1 105 ? -11.371 -8.068 18.273 1.00 78.12 105 PRO A CA 1
ATOM 858 C C . PRO A 1 105 ? -10.634 -8.718 17.098 1.00 78.12 105 PRO A C 1
ATOM 860 O O . PRO A 1 105 ? -9.639 -9.410 17.320 1.00 78.12 105 PRO A O 1
ATOM 863 N N . GLN A 1 106 ? -11.071 -8.477 15.854 1.00 73.19 106 GLN A N 1
ATOM 864 C CA . GLN A 1 106 ? -10.410 -9.041 14.676 1.00 73.19 106 GLN A CA 1
ATOM 865 C C . GLN A 1 106 ? -8.996 -8.474 14.516 1.00 73.19 106 GLN A C 1
ATOM 867 O O . GLN A 1 106 ? -8.056 -9.221 14.238 1.00 73.19 106 GLN A O 1
ATOM 872 N N . SER A 1 107 ? -8.799 -7.186 14.793 1.00 70.50 107 SER A N 1
ATOM 873 C CA . SER A 1 107 ? -7.481 -6.540 14.747 1.00 70.50 107 SER A CA 1
ATOM 874 C C . SER A 1 107 ? -6.496 -7.138 15.736 1.00 70.50 107 SER A C 1
ATOM 876 O O . SER A 1 107 ? -5.323 -7.315 15.405 1.00 70.50 107 SER A O 1
ATOM 878 N N . LYS A 1 108 ? -6.962 -7.495 16.940 1.00 70.62 108 LYS A N 1
ATOM 879 C CA . LYS A 1 108 ? -6.113 -8.127 17.959 1.00 70.62 108 LYS A CA 1
ATOM 880 C C . LYS A 1 108 ? -5.548 -9.453 17.453 1.00 70.62 108 LYS A C 1
ATOM 882 O O . LYS A 1 108 ? -4.346 -9.661 17.562 1.00 70.62 108 LYS A O 1
ATOM 887 N N . THR A 1 109 ? -6.380 -10.283 16.820 1.00 66.69 109 THR A N 1
ATOM 888 C CA . THR A 1 109 ? -5.945 -11.575 16.253 1.00 66.69 109 THR A CA 1
ATOM 889 C C . THR A 1 109 ? -4.989 -11.436 15.064 1.00 66.69 109 THR A C 1
ATOM 891 O O . THR A 1 109 ? -4.125 -12.284 14.872 1.00 66.69 109 THR A O 1
ATOM 894 N N . LYS A 1 110 ? -5.108 -10.358 14.275 1.00 68.06 110 LYS A N 1
ATOM 895 C CA . LYS A 1 110 ? -4.215 -10.083 13.136 1.00 68.06 110 LYS A CA 1
ATOM 896 C C . LYS A 1 110 ? -2.869 -9.482 13.571 1.00 68.06 110 LYS A C 1
ATOM 898 O O . LYS A 1 110 ? -1.861 -9.705 12.909 1.00 68.06 110 LYS A O 1
ATOM 903 N N . THR A 1 111 ? -2.856 -8.715 14.664 1.00 60.75 111 THR A N 1
ATOM 904 C CA . THR A 1 111 ? -1.692 -7.916 15.099 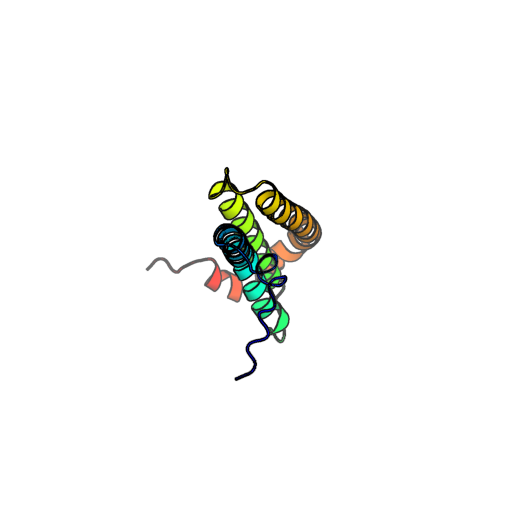1.00 60.75 111 THR A CA 1
ATOM 905 C C . THR A 1 111 ? -0.823 -8.645 16.122 1.00 60.75 111 THR A C 1
ATOM 907 O O . THR A 1 111 ? 0.403 -8.567 16.062 1.00 60.75 111 THR A O 1
ATOM 910 N N . PHE A 1 112 ? -1.437 -9.361 17.064 1.00 63.66 112 PHE A N 1
ATOM 911 C CA . PHE A 1 112 ? -0.726 -10.101 18.098 1.00 63.66 112 PHE A CA 1
ATOM 912 C C . PHE A 1 112 ? -0.735 -11.580 17.720 1.00 63.66 112 PHE A C 1
ATOM 914 O O . PHE A 1 112 ? -1.782 -12.221 17.732 1.00 63.66 112 PHE A O 1
ATOM 921 N N . LYS A 1 113 ? 0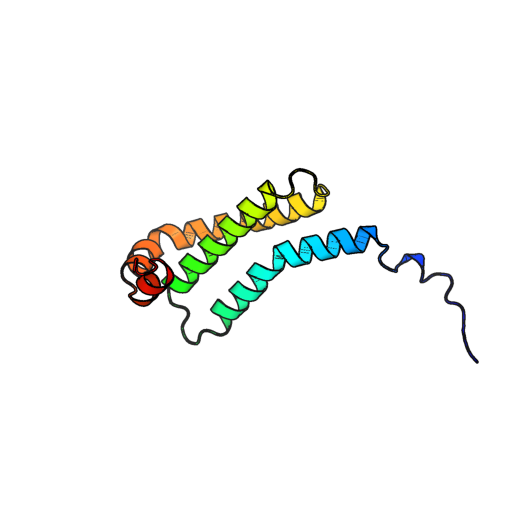.432 -12.128 17.364 1.00 58.91 113 LYS A N 1
ATOM 922 C CA . LYS A 1 113 ? 0.596 -13.585 17.330 1.00 58.91 113 LYS A CA 1
ATOM 923 C C . LYS A 1 113 ? 0.537 -14.090 18.766 1.00 58.91 113 LYS A C 1
ATOM 925 O O . LYS A 1 113 ? 1.262 -13.566 19.614 1.00 58.91 113 LYS A O 1
ATOM 930 N N . ASP A 1 114 ? -0.285 -15.103 19.017 1.00 55.25 114 ASP A N 1
ATOM 931 C CA . ASP A 1 114 ? -0.221 -15.841 20.273 1.00 55.25 114 ASP A CA 1
ATOM 932 C C . ASP A 1 114 ? 1.201 -16.385 20.433 1.00 55.25 114 ASP A C 1
ATOM 934 O O . ASP A 1 114 ? 1.703 -17.128 19.586 1.00 55.25 114 ASP A O 1
ATOM 938 N N . ILE A 1 115 ? 1.875 -15.954 21.497 1.00 53.72 115 ILE A N 1
ATOM 939 C CA . ILE A 1 115 ? 3.164 -16.505 21.898 1.00 53.72 115 ILE A CA 1
ATOM 940 C C . ILE A 1 115 ? 2.846 -17.870 22.517 1.00 53.72 115 ILE A C 1
ATOM 942 O O . ILE A 1 115 ? 2.499 -17.941 23.694 1.00 53.72 115 ILE A O 1
ATOM 946 N N . ASN A 1 116 ? 2.900 -18.926 21.705 1.00 39.94 116 ASN A N 1
ATOM 947 C CA . ASN A 1 116 ? 2.956 -20.317 22.159 1.00 39.94 116 ASN A CA 1
ATOM 948 C C . ASN A 1 116 ? 4.346 -20.882 21.883 1.00 39.94 116 ASN A C 1
ATOM 950 O O . ASN A 1 116 ? 4.796 -20.768 20.719 1.00 39.94 116 ASN A O 1
#

Secondary structure (DSSP, 8-state):
------TTSGGGSPPHHHHHHHHHHHHHHHHHHHHHHHHHH-SS--HHHHHHHHHHHHHHHHHHHHH-TTS-HHHHHHHHHHHHHHHHHHHHHHHHHHHHHHH-HHHHHHHS----

InterPro domains:
  IPR012337 Ribonuclease H-like superfamily [SSF53098] (7-109)

Radius of gyration: 20.19 Å; chains: 1; bounding box: 39×33×69 Å

pLDDT: mean 80.44, std 13.68, range [39.31, 95.56]

Organism: NCBI:txid60492